Protein AF-A0A179SLG0-F1 (afdb_monomer_lite)

pLDDT: mean 92.3, std 8.54, range [44.66, 98.25]

Radius of gyration: 12.68 Å; chains: 1; bounding box: 27×26×30 Å

Structure (mmCIF, N/CA/C/O backbone):
data_AF-A0A179SLG0-F1
#
_entry.id   AF-A0A179SLG0-F1
#
loop_
_atom_site.group_PDB
_atom_site.id
_atom_site.type_symbol
_atom_site.label_atom_id
_atom_site.label_alt_id
_atom_site.label_comp_id
_atom_site.label_asym_id
_atom_site.label_entity_id
_atom_site.label_seq_id
_atom_site.pdbx_PDB_ins_code
_atom_site.Cartn_x
_atom_site.Cartn_y
_atom_site.Cartn_z
_atom_site.occupancy
_atom_site.B_iso_or_equiv
_atom_site.auth_seq_id
_atom_site.auth_comp_id
_atom_site.auth_asym_id
_atom_site.auth_atom_id
_atom_site.pdbx_PDB_model_num
ATOM 1 N N . MET A 1 1 ? -7.795 10.914 -3.755 1.00 65.12 1 MET A N 1
ATOM 2 C CA . MET A 1 1 ? -8.670 9.987 -3.008 1.00 65.12 1 MET A CA 1
ATOM 3 C C . MET A 1 1 ? -9.038 10.653 -1.689 1.00 65.12 1 MET A C 1
ATOM 5 O O . MET A 1 1 ? -8.126 11.091 -0.999 1.00 65.12 1 MET A O 1
ATOM 9 N N . GLU A 1 2 ? -10.320 10.804 -1.354 1.00 76.62 2 GLU A N 1
ATOM 10 C CA . GLU A 1 2 ? -10.719 11.349 -0.045 1.00 76.62 2 GLU A CA 1
ATOM 11 C C . GLU A 1 2 ? -10.814 10.217 0.984 1.00 76.62 2 GLU A C 1
ATOM 13 O O . GLU A 1 2 ? -11.519 9.228 0.773 1.00 76.62 2 GLU A O 1
ATOM 18 N N . LEU A 1 3 ? -10.066 10.339 2.084 1.00 83.31 3 LEU A N 1
ATOM 19 C CA . LEU A 1 3 ? -10.062 9.348 3.157 1.00 83.31 3 LEU A CA 1
ATOM 20 C C . LEU A 1 3 ? -11.205 9.615 4.134 1.00 83.31 3 LEU A C 1
ATOM 22 O O . LEU A 1 3 ? -11.199 10.621 4.848 1.00 83.31 3 LEU A O 1
ATOM 26 N N . ASN A 1 4 ? -12.152 8.684 4.207 1.00 89.12 4 ASN A N 1
ATOM 27 C CA . ASN A 1 4 ? -13.202 8.715 5.217 1.00 89.12 4 ASN A CA 1
ATOM 28 C C . ASN A 1 4 ? -12.656 8.183 6.542 1.00 89.12 4 ASN A C 1
ATOM 30 O O . ASN A 1 4 ? -12.167 7.058 6.618 1.00 89.12 4 ASN A O 1
ATOM 34 N N . VAL A 1 5 ? -12.760 8.999 7.592 1.00 86.56 5 VAL A N 1
ATOM 35 C CA . VAL A 1 5 ? -12.128 8.789 8.909 1.00 86.56 5 VAL A CA 1
ATOM 36 C C . VAL A 1 5 ? -12.429 7.406 9.499 1.00 86.56 5 VAL A C 1
ATOM 38 O O . VAL A 1 5 ? -11.523 6.771 10.034 1.00 86.56 5 VAL A O 1
ATOM 41 N N . GLU A 1 6 ? -13.668 6.932 9.366 1.00 87.50 6 GLU A N 1
ATOM 42 C CA . GLU A 1 6 ? -14.145 5.660 9.933 1.00 87.50 6 GLU A CA 1
ATOM 43 C C . GLU A 1 6 ? -13.984 4.462 8.984 1.00 87.50 6 GLU A C 1
ATOM 45 O O . GLU A 1 6 ? -14.180 3.317 9.383 1.00 87.50 6 GLU A O 1
ATOM 50 N N . THR A 1 7 ? -13.627 4.700 7.720 1.00 94.25 7 THR A N 1
ATOM 51 C CA . THR A 1 7 ? -13.459 3.625 6.738 1.00 94.25 7 THR A CA 1
ATOM 52 C C . THR A 1 7 ? -12.166 2.870 7.005 1.00 94.25 7 THR A C 1
ATOM 54 O O . THR A 1 7 ? -11.118 3.488 7.187 1.00 94.25 7 THR A O 1
ATOM 57 N N . ILE A 1 8 ? -12.243 1.537 7.012 1.00 95.25 8 ILE A N 1
ATOM 58 C CA . ILE A 1 8 ? -11.075 0.659 7.094 1.00 95.25 8 ILE A CA 1
ATOM 59 C C . ILE A 1 8 ? -10.523 0.469 5.685 1.00 95.25 8 ILE A C 1
ATOM 61 O O . ILE A 1 8 ? -11.234 0.067 4.763 1.00 95.25 8 ILE A O 1
ATOM 65 N N . TYR A 1 9 ? -9.238 0.741 5.539 1.00 95.88 9 TYR A N 1
ATOM 66 C CA . TYR A 1 9 ? -8.469 0.553 4.327 1.00 95.88 9 TYR A CA 1
ATOM 67 C C . TYR A 1 9 ? -7.544 -0.647 4.485 1.00 95.88 9 TYR A C 1
ATOM 69 O O . TYR A 1 9 ? -7.017 -0.913 5.567 1.00 95.88 9 TYR A O 1
ATOM 77 N N . TYR A 1 10 ? -7.373 -1.357 3.382 1.00 96.62 10 TYR A N 1
ATOM 78 C CA . TYR A 1 10 ? -6.428 -2.436 3.189 1.00 96.62 10 TYR A CA 1
ATOM 79 C C . TYR A 1 10 ? -5.177 -1.879 2.514 1.00 96.62 10 TYR A C 1
ATOM 81 O O . TYR A 1 10 ? -5.286 -1.179 1.503 1.00 96.62 10 TYR A O 1
ATOM 89 N N . LEU A 1 11 ? -4.015 -2.200 3.077 1.00 96.75 11 LEU A N 1
ATOM 90 C CA . LEU A 1 11 ? -2.705 -1.859 2.549 1.00 96.75 11 LEU A CA 1
ATOM 91 C C . LEU A 1 11 ? -1.877 -3.135 2.399 1.00 96.75 11 LEU A C 1
ATOM 93 O O . LEU A 1 11 ? -1.757 -3.902 3.354 1.00 96.75 11 LEU A O 1
ATOM 97 N N . GLU A 1 12 ? -1.272 -3.338 1.237 1.00 96.81 12 GLU A N 1
ATOM 98 C CA . GLU A 1 12 ? -0.407 -4.481 0.948 1.00 96.81 12 GLU A CA 1
ATOM 99 C C . GLU A 1 12 ? 0.858 -4.013 0.242 1.00 96.81 12 GLU A C 1
ATOM 101 O O . GLU A 1 12 ? 0.806 -3.442 -0.843 1.00 96.81 12 GLU A O 1
ATOM 106 N N . ASN A 1 13 ? 2.005 -4.302 0.846 1.00 97.69 13 ASN A N 1
ATOM 107 C CA . ASN A 1 13 ? 3.301 -4.187 0.206 1.00 97.69 13 ASN A CA 1
ATOM 108 C C . ASN A 1 13 ? 3.824 -5.600 -0.112 1.00 97.69 13 ASN A C 1
ATOM 110 O O . ASN A 1 13 ? 4.359 -6.261 0.787 1.00 97.69 13 ASN A O 1
ATOM 114 N N . PRO A 1 14 ? 3.693 -6.073 -1.365 1.00 96.31 14 PRO A N 1
ATOM 115 C CA . PRO A 1 14 ? 4.162 -7.401 -1.752 1.00 96.31 14 PRO A CA 1
ATOM 116 C C . PRO A 1 14 ? 5.693 -7.526 -1.773 1.00 96.31 14 PRO A C 1
ATOM 118 O O . PRO A 1 14 ? 6.203 -8.632 -1.614 1.00 96.31 14 PRO A O 1
ATOM 121 N N . GLU A 1 15 ? 6.432 -6.422 -1.914 1.00 97.06 15 GLU A N 1
ATOM 122 C CA . GLU A 1 15 ? 7.899 -6.405 -1.838 1.00 97.06 15 GLU A CA 1
ATOM 123 C C . GLU A 1 15 ? 8.384 -6.714 -0.416 1.00 97.06 15 GLU A C 1
ATOM 125 O O . GLU A 1 15 ? 9.288 -7.526 -0.221 1.00 97.06 15 GLU A O 1
ATOM 130 N N . ALA A 1 16 ? 7.749 -6.100 0.585 1.00 96.06 16 ALA A N 1
ATOM 131 C CA . ALA A 1 16 ? 8.087 -6.282 1.996 1.00 96.06 16 ALA A CA 1
ATOM 132 C C . ALA A 1 16 ? 7.328 -7.440 2.672 1.00 96.06 16 ALA A C 1
ATOM 134 O O . ALA A 1 16 ? 7.637 -7.794 3.810 1.00 96.06 16 ALA A O 1
ATOM 135 N N . G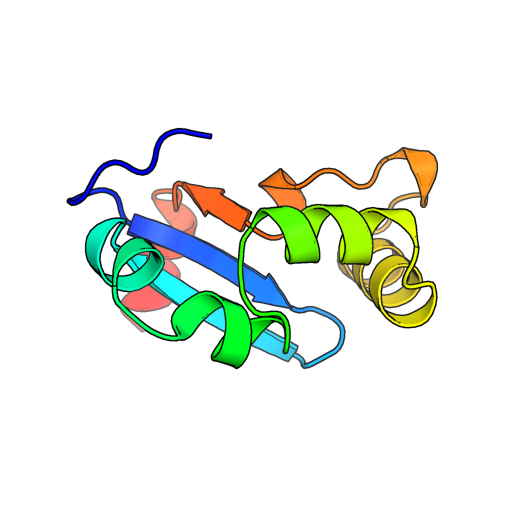LY A 1 17 ? 6.318 -8.012 2.008 1.00 95.25 17 GLY A N 1
ATOM 136 C CA . GLY A 1 17 ? 5.422 -9.012 2.593 1.00 95.25 17 GLY A CA 1
ATOM 137 C C . GLY A 1 17 ? 4.544 -8.458 3.722 1.00 95.25 17 GLY A C 1
ATOM 138 O O . GLY A 1 17 ? 4.175 -9.198 4.632 1.00 95.25 17 GLY A O 1
ATOM 139 N N . ILE A 1 18 ? 4.239 -7.157 3.697 1.00 95.94 18 ILE A N 1
ATOM 140 C CA . ILE A 1 18 ? 3.461 -6.482 4.743 1.00 95.94 18 ILE A CA 1
ATOM 141 C C . ILE A 1 18 ? 2.014 -6.347 4.282 1.00 95.94 18 ILE A C 1
ATOM 143 O O . ILE A 1 18 ? 1.748 -5.772 3.231 1.00 95.94 18 ILE A O 1
ATOM 147 N N . ILE A 1 19 ? 1.079 -6.804 5.112 1.00 95.19 19 ILE A N 1
ATOM 148 C CA . ILE A 1 19 ? -0.349 -6.501 4.987 1.00 95.19 19 ILE A CA 1
ATOM 149 C C . ILE A 1 19 ? -0.775 -5.755 6.245 1.00 95.19 19 ILE A C 1
ATOM 151 O O . ILE A 1 19 ? -0.456 -6.173 7.361 1.00 95.19 19 ILE A O 1
ATOM 155 N N . LYS A 1 20 ? -1.493 -4.644 6.081 1.00 95.25 20 LYS A N 1
ATOM 156 C CA . LYS A 1 20 ? -1.980 -3.840 7.198 1.00 95.25 20 LYS A CA 1
ATOM 157 C C . LYS A 1 20 ? -3.372 -3.295 6.932 1.00 95.25 20 LYS A C 1
ATOM 159 O O . LYS A 1 20 ? -3.735 -2.970 5.805 1.00 95.25 20 LYS A O 1
ATOM 164 N N . PHE A 1 21 ? -4.131 -3.153 8.010 1.00 95.06 21 PHE A N 1
ATOM 165 C CA . PHE A 1 21 ? -5.430 -2.502 8.014 1.00 95.06 21 PHE A CA 1
ATOM 166 C C . PHE A 1 21 ? -5.334 -1.209 8.806 1.00 95.06 21 PHE A C 1
ATOM 168 O O . PHE A 1 21 ? -4.748 -1.189 9.891 1.00 95.06 21 PHE A O 1
ATOM 175 N N . ALA A 1 22 ? -5.904 -0.136 8.270 1.00 94.50 22 ALA A N 1
ATOM 176 C CA . ALA A 1 22 ? -5.908 1.154 8.941 1.00 94.50 22 ALA A CA 1
ATOM 177 C C . ALA A 1 22 ? -7.182 1.935 8.651 1.00 94.50 22 ALA A C 1
ATOM 179 O O . ALA A 1 22 ? -7.723 1.882 7.550 1.00 94.50 22 ALA A O 1
ATOM 180 N N . THR A 1 23 ? -7.658 2.691 9.632 1.00 94.69 23 THR A N 1
ATOM 181 C CA . THR A 1 23 ? -8.757 3.632 9.423 1.00 94.69 23 THR A CA 1
ATOM 182 C C . THR A 1 23 ? -8.286 4.860 8.644 1.00 94.69 23 THR A C 1
ATOM 184 O O . THR A 1 23 ? -7.102 5.212 8.659 1.00 94.69 23 THR A O 1
ATOM 187 N N . GLY A 1 24 ? -9.215 5.591 8.022 1.00 93.25 24 GLY A N 1
ATOM 188 C CA . GLY A 1 24 ? -8.899 6.879 7.399 1.00 93.25 24 GLY A CA 1
ATOM 189 C C . GLY A 1 24 ? -8.249 7.876 8.368 1.00 93.25 24 GLY A C 1
ATOM 190 O O . GLY A 1 24 ? -7.375 8.637 7.958 1.00 93.25 24 GLY A O 1
ATOM 191 N N . SER A 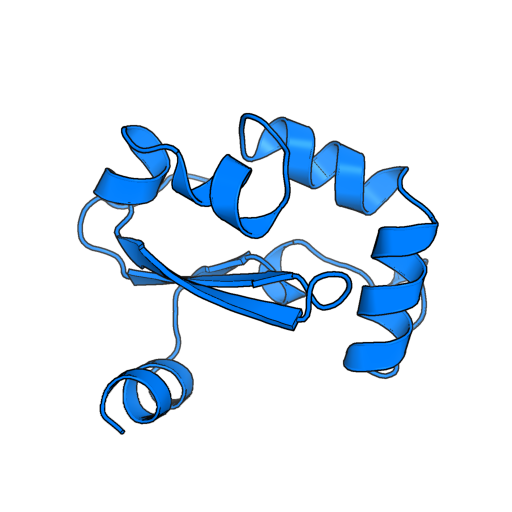1 25 ? -8.598 7.847 9.664 1.00 91.56 25 SER A N 1
ATOM 192 C CA . SER A 1 25 ? -7.898 8.641 10.689 1.00 91.56 25 SER A CA 1
ATOM 193 C C . SER A 1 25 ? -6.430 8.245 10.852 1.00 91.56 25 SER A C 1
ATOM 195 O O . SER A 1 25 ? -5.571 9.123 10.881 1.00 91.56 25 SER A O 1
ATOM 197 N N . GLN A 1 26 ? -6.125 6.949 10.935 1.00 92.69 26 GLN A N 1
ATOM 198 C CA . GLN A 1 26 ? -4.751 6.460 11.078 1.00 92.69 26 GLN A CA 1
ATOM 199 C C . GLN A 1 26 ? -3.903 6.771 9.844 1.00 92.69 26 GLN A C 1
ATOM 201 O O . GLN A 1 26 ? -2.726 7.085 9.978 1.00 92.69 26 GLN A O 1
ATOM 206 N N . LEU A 1 27 ? -4.505 6.740 8.656 1.00 92.31 27 LEU A N 1
ATOM 207 C CA . LEU A 1 27 ? -3.842 7.133 7.413 1.00 92.31 27 LEU A CA 1
ATOM 208 C C . LEU A 1 27 ? -3.580 8.638 7.322 1.00 92.31 27 LEU A C 1
ATOM 210 O O . LEU A 1 27 ? -2.601 9.050 6.713 1.00 92.31 27 LEU A O 1
ATOM 214 N N . LYS A 1 28 ? -4.458 9.461 7.903 1.00 88.31 28 LYS A N 1
ATOM 215 C CA . LYS A 1 28 ? -4.347 10.922 7.836 1.00 88.31 28 LYS A CA 1
ATOM 216 C C . LYS A 1 28 ? -3.386 11.504 8.873 1.00 88.31 28 LYS A C 1
ATOM 218 O O . LYS A 1 28 ? -2.786 12.542 8.617 1.00 88.31 28 LYS A O 1
ATOM 223 N N . TYR A 1 29 ? -3.298 10.886 10.047 1.00 86.25 29 TYR A N 1
ATOM 224 C CA . TYR A 1 29 ? -2.574 11.443 11.194 1.00 86.25 29 TYR A CA 1
ATOM 225 C C . TYR A 1 29 ? -1.443 10.552 11.717 1.00 86.25 29 TYR A C 1
ATOM 227 O O . TYR A 1 29 ? -0.697 10.992 12.587 1.00 86.25 29 TYR A O 1
ATOM 235 N N . GLY A 1 30 ? -1.336 9.310 11.245 1.00 86.69 30 GLY A N 1
ATOM 236 C CA . GLY A 1 30 ? -0.292 8.369 11.642 1.00 86.69 30 GLY A CA 1
ATOM 237 C C . GLY A 1 30 ? 0.717 8.101 10.529 1.00 86.69 30 GLY A C 1
ATOM 238 O O . GLY A 1 30 ? 0.569 8.567 9.404 1.00 86.69 30 GLY A O 1
ATOM 239 N N . ASP A 1 31 ? 1.713 7.275 10.842 1.00 93.62 31 ASP A N 1
ATOM 240 C CA . ASP A 1 31 ? 2.806 6.911 9.931 1.00 93.62 31 ASP A CA 1
ATOM 241 C C . ASP A 1 31 ? 2.520 5.626 9.130 1.00 93.62 31 ASP A C 1
ATOM 243 O O . ASP A 1 31 ? 3.434 4.996 8.608 1.00 93.62 31 ASP A O 1
ATOM 247 N N . ILE A 1 32 ? 1.253 5.210 9.008 1.00 95.25 32 ILE A N 1
ATOM 248 C CA . ILE A 1 32 ? 0.883 3.909 8.421 1.00 95.25 32 ILE A CA 1
ATOM 249 C C . ILE A 1 32 ? 1.428 3.732 6.998 1.00 95.25 32 ILE A C 1
ATOM 251 O O . ILE A 1 32 ? 1.922 2.658 6.662 1.00 95.25 32 ILE A O 1
ATOM 255 N N . VAL A 1 33 ? 1.358 4.771 6.160 1.00 94.19 33 VAL A N 1
ATOM 256 C CA . VAL A 1 33 ? 1.874 4.705 4.782 1.00 94.19 33 VAL A CA 1
ATOM 257 C C . VAL A 1 33 ? 3.387 4.477 4.786 1.00 94.19 33 VAL A C 1
ATOM 259 O O . VAL A 1 33 ? 3.882 3.613 4.066 1.00 94.19 33 VAL A O 1
ATOM 262 N N . LYS A 1 34 ? 4.110 5.170 5.669 1.00 95.50 34 LYS A N 1
ATOM 263 C CA . LYS A 1 34 ? 5.554 5.013 5.844 1.00 95.50 34 LYS A CA 1
ATOM 264 C C . LYS A 1 34 ? 5.930 3.648 6.402 1.00 95.50 34 LYS A C 1
ATOM 266 O O . LYS A 1 34 ? 6.910 3.063 5.960 1.00 95.50 34 LYS A O 1
ATOM 271 N N . GLU A 1 35 ? 5.159 3.124 7.344 1.00 95.75 35 GLU A N 1
ATOM 272 C CA . GLU A 1 35 ? 5.390 1.798 7.916 1.00 95.75 35 GLU A CA 1
ATOM 273 C C . GLU A 1 35 ? 5.194 0.676 6.890 1.00 95.75 35 GLU A C 1
ATOM 275 O O . GLU A 1 35 ? 5.925 -0.310 6.927 1.00 95.75 35 GLU A O 1
ATOM 280 N N . VAL A 1 36 ? 4.219 0.811 5.985 1.00 96.88 36 VAL A N 1
ATOM 281 C CA . VAL A 1 36 ? 3.907 -0.229 4.992 1.00 96.88 36 VAL A CA 1
ATOM 282 C C . VAL A 1 36 ? 4.771 -0.093 3.739 1.00 96.88 36 VAL A C 1
ATOM 284 O O . VAL A 1 36 ? 5.297 -1.090 3.252 1.00 96.88 36 VAL A O 1
ATOM 287 N N . PHE A 1 37 ? 4.934 1.120 3.215 1.00 96.56 37 PHE A N 1
ATOM 288 C CA . PHE A 1 37 ? 5.550 1.372 1.907 1.00 96.56 37 PHE A CA 1
ATOM 289 C C . PHE A 1 37 ? 6.895 2.104 1.980 1.00 96.56 37 PHE A C 1
ATOM 291 O O . PHE A 1 37 ? 7.570 2.242 0.966 1.00 96.56 37 PHE A O 1
ATOM 298 N N . GLY A 1 38 ? 7.310 2.584 3.155 1.00 95.44 38 GLY A N 1
ATOM 299 C CA . GLY A 1 38 ? 8.554 3.347 3.308 1.00 95.44 38 GLY A CA 1
ATOM 300 C C . GLY A 1 38 ? 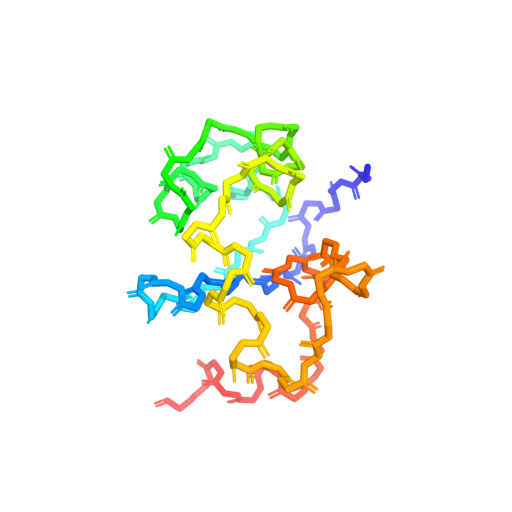8.494 4.777 2.759 1.00 95.44 38 GLY A C 1
ATOM 301 O O . GLY A 1 38 ? 9.522 5.450 2.728 1.00 95.44 38 GLY A O 1
ATOM 302 N N . VAL A 1 39 ? 7.313 5.253 2.351 1.00 94.94 39 VAL A N 1
ATOM 303 C CA . VAL A 1 39 ? 7.090 6.579 1.746 1.00 94.94 39 VAL A CA 1
ATOM 304 C C . VAL A 1 39 ? 6.244 7.484 2.644 1.00 94.94 39 VAL A C 1
ATOM 306 O O . VAL A 1 39 ? 5.551 6.989 3.530 1.00 94.94 39 VAL A O 1
ATOM 309 N N . ALA A 1 40 ? 6.313 8.809 2.475 1.00 91.50 40 ALA A N 1
ATOM 310 C CA . ALA A 1 40 ? 5.711 9.722 3.447 1.00 91.50 40 ALA A CA 1
ATOM 311 C C . ALA A 1 40 ? 4.182 9.788 3.335 1.00 91.50 40 ALA A C 1
ATOM 313 O O . ALA A 1 40 ? 3.502 9.841 4.360 1.00 91.50 40 ALA A O 1
ATOM 314 N N . ASP A 1 41 ? 3.639 9.770 2.116 1.00 89.56 41 ASP A N 1
ATOM 315 C CA . ASP A 1 41 ? 2.199 9.878 1.887 1.00 89.56 41 ASP A CA 1
ATOM 316 C C . ASP A 1 41 ? 1.704 9.113 0.642 1.00 89.56 41 ASP A C 1
ATOM 318 O O . ASP A 1 41 ? 2.434 8.370 -0.016 1.00 89.56 41 ASP A O 1
ATOM 322 N N . ILE A 1 42 ? 0.411 9.264 0.335 1.00 89.44 42 ILE A N 1
ATOM 323 C CA . ILE A 1 42 ? -0.238 8.603 -0.807 1.00 89.44 42 ILE A CA 1
ATOM 324 C C . ILE A 1 42 ? 0.296 9.127 -2.152 1.00 89.44 42 ILE A C 1
ATOM 326 O O . ILE A 1 42 ? 0.318 8.373 -3.122 1.00 89.44 42 ILE A O 1
ATOM 330 N N . ASN A 1 43 ? 0.726 10.387 -2.248 1.00 91.19 43 ASN A N 1
ATOM 331 C CA . ASN A 1 43 ? 1.294 10.913 -3.491 1.00 91.19 43 ASN A CA 1
ATOM 332 C C . ASN A 1 43 ? 2.657 10.273 -3.767 1.00 91.19 43 ASN A C 1
ATOM 334 O O . ASN A 1 43 ? 2.926 9.874 -4.898 1.00 91.19 43 ASN A O 1
ATOM 338 N N . ASP A 1 44 ? 3.480 10.099 -2.733 1.00 93.38 44 ASP A N 1
ATOM 339 C CA . ASP A 1 44 ? 4.730 9.352 -2.865 1.00 93.38 44 ASP A CA 1
ATOM 340 C C . ASP A 1 44 ? 4.476 7.876 -3.201 1.00 93.38 44 ASP A C 1
ATOM 342 O O . ASP A 1 44 ? 5.237 7.279 -3.961 1.00 93.38 44 ASP A O 1
ATOM 346 N N . LEU A 1 45 ? 3.388 7.287 -2.693 1.00 93.75 45 LEU A N 1
ATOM 347 C CA . LEU A 1 45 ? 2.972 5.933 -3.066 1.00 93.75 45 LEU A CA 1
ATOM 348 C C . LEU A 1 45 ? 2.605 5.834 -4.555 1.00 93.75 45 LEU A C 1
ATOM 350 O O . LEU A 1 45 ? 2.963 4.857 -5.208 1.00 93.75 45 LEU A O 1
ATOM 354 N N . LEU A 1 46 ? 1.938 6.848 -5.115 1.00 94.06 46 LEU A N 1
ATOM 355 C CA . LEU A 1 46 ? 1.674 6.911 -6.557 1.00 94.06 46 LEU A CA 1
ATOM 356 C C . LEU A 1 46 ? 2.981 6.981 -7.358 1.00 94.06 46 LEU A C 1
ATOM 358 O O . LEU A 1 46 ? 3.142 6.234 -8.320 1.00 94.06 46 LEU A O 1
ATOM 362 N N . MET A 1 47 ? 3.949 7.795 -6.922 1.00 95.19 47 MET A N 1
ATOM 363 C CA . MET A 1 47 ? 5.276 7.827 -7.551 1.00 95.19 47 MET A CA 1
ATOM 364 C C . MET A 1 47 ? 6.014 6.489 -7.421 1.00 95.19 47 MET A C 1
ATOM 366 O O . MET A 1 47 ? 6.694 6.065 -8.353 1.00 95.19 47 MET A O 1
ATOM 370 N N . MET A 1 48 ? 5.880 5.801 -6.287 1.00 94.56 48 MET A N 1
ATOM 371 C CA . MET A 1 48 ? 6.452 4.470 -6.081 1.00 94.56 48 MET A CA 1
ATOM 372 C C . MET A 1 48 ? 5.864 3.458 -7.071 1.00 94.56 48 MET A C 1
ATOM 374 O O . MET A 1 48 ? 6.624 2.720 -7.692 1.00 94.56 48 MET A O 1
ATOM 378 N N . ILE A 1 49 ? 4.542 3.458 -7.269 1.00 95.06 49 ILE A N 1
ATOM 379 C CA . ILE A 1 49 ? 3.875 2.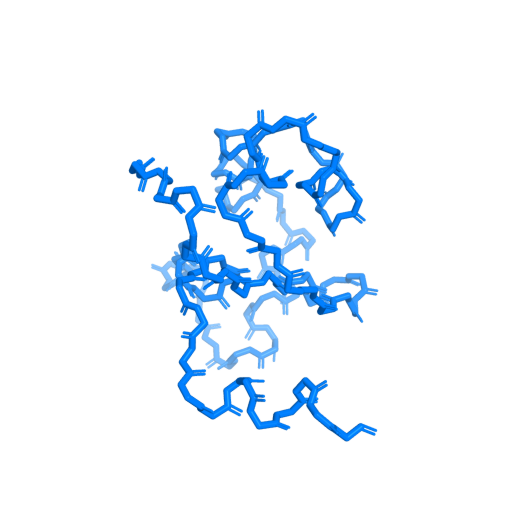617 -8.274 1.00 95.06 49 ILE A CA 1
ATOM 380 C C . ILE A 1 49 ? 4.385 2.927 -9.686 1.00 95.06 49 ILE A C 1
ATOM 382 O O . ILE A 1 49 ? 4.530 2.009 -10.487 1.00 95.06 49 ILE A O 1
ATOM 386 N N . GLU A 1 50 ? 4.652 4.193 -10.003 1.00 94.50 50 GLU A N 1
ATOM 387 C CA . GLU A 1 50 ? 5.020 4.622 -11.357 1.00 94.50 50 GLU A CA 1
ATOM 388 C C . GLU A 1 50 ? 6.504 4.390 -11.690 1.00 94.50 50 GLU A C 1
ATOM 390 O O . GLU A 1 50 ? 6.842 4.035 -12.821 1.00 94.50 50 GLU A O 1
ATOM 395 N N . TYR A 1 51 ? 7.400 4.553 -10.714 1.00 95.69 51 TYR A N 1
ATOM 396 C CA . TYR A 1 51 ? 8.840 4.633 -10.980 1.00 95.69 51 TYR A CA 1
ATOM 397 C C . TYR A 1 51 ? 9.691 3.583 -10.257 1.00 95.69 51 TYR A C 1
ATOM 399 O O . TYR A 1 51 ? 10.825 3.332 -10.678 1.00 95.69 51 TYR A O 1
ATOM 407 N N . ASN A 1 52 ? 9.203 2.958 -9.181 1.00 97.06 52 ASN A N 1
ATOM 408 C CA . ASN A 1 52 ? 9.995 1.973 -8.446 1.00 97.06 52 ASN A CA 1
ATOM 409 C C . ASN A 1 52 ? 9.873 0.581 -9.084 1.00 97.06 52 ASN A C 1
ATOM 411 O O . ASN A 1 52 ? 8.939 -0.166 -8.801 1.00 97.06 52 ASN A O 1
ATOM 415 N N . LYS A 1 53 ? 10.869 0.208 -9.896 1.00 97.12 53 LYS A N 1
ATOM 416 C CA . LYS A 1 53 ? 10.906 -1.079 -10.612 1.00 97.12 53 LYS A CA 1
ATOM 417 C C . LYS A 1 53 ? 10.840 -2.302 -9.702 1.00 97.12 53 LYS A C 1
ATOM 419 O O . LYS A 1 53 ? 10.102 -3.232 -9.999 1.00 97.12 53 LYS A O 1
ATOM 424 N N . SER A 1 54 ? 11.564 -2.286 -8.584 1.00 97.00 54 SER A N 1
ATOM 425 C CA . SER A 1 54 ? 11.562 -3.409 -7.635 1.00 97.00 54 SER A CA 1
ATOM 426 C C . SER A 1 54 ? 10.159 -3.639 -7.069 1.00 97.00 54 SER A C 1
ATOM 428 O O . SER A 1 54 ? 9.648 -4.762 -7.041 1.00 97.00 54 SER A O 1
ATOM 430 N N . PHE A 1 55 ? 9.487 -2.543 -6.717 1.00 97.81 55 PHE A N 1
ATOM 431 C CA . PHE A 1 55 ? 8.116 -2.594 -6.240 1.00 97.81 55 PHE A CA 1
ATOM 432 C C . PHE A 1 55 ? 7.141 -3.041 -7.338 1.00 97.81 55 PHE A C 1
ATOM 434 O O . PHE A 1 55 ? 6.340 -3.945 -7.104 1.00 97.81 55 PHE A O 1
ATOM 441 N N . GLN A 1 56 ? 7.242 -2.486 -8.549 1.00 98.12 56 GLN A N 1
ATOM 442 C CA . GLN A 1 56 ? 6.427 -2.889 -9.702 1.00 98.12 56 GLN A CA 1
ATOM 443 C C . GLN A 1 56 ? 6.542 -4.390 -9.993 1.00 98.12 56 GLN A C 1
ATOM 445 O O . GLN A 1 56 ? 5.521 -5.068 -10.122 1.00 98.12 56 GLN A O 1
ATOM 450 N N . ASP A 1 57 ? 7.763 -4.927 -10.024 1.00 98.25 57 ASP A N 1
ATOM 451 C CA . ASP A 1 57 ? 8.022 -6.353 -10.243 1.00 98.25 57 ASP A CA 1
ATOM 452 C C . ASP A 1 57 ? 7.382 -7.211 -9.145 1.00 98.25 57 ASP A C 1
ATOM 454 O O . ASP A 1 57 ? 6.801 -8.266 -9.423 1.00 98.25 57 ASP A O 1
ATOM 458 N N . SER A 1 58 ? 7.443 -6.751 -7.890 1.00 98.19 58 SER A N 1
ATOM 459 C CA . SER A 1 58 ? 6.817 -7.445 -6.762 1.00 98.19 58 SER A CA 1
ATOM 460 C C . SER A 1 58 ? 5.290 -7.504 -6.891 1.00 98.19 58 SER A C 1
ATOM 462 O O . SER A 1 58 ? 4.702 -8.568 -6.682 1.00 98.19 58 SER A O 1
ATOM 464 N N . VAL A 1 59 ? 4.648 -6.407 -7.314 1.00 97.94 59 VAL A N 1
ATOM 465 C CA . VAL A 1 59 ? 3.197 -6.340 -7.543 1.00 97.94 59 VAL A CA 1
ATOM 466 C C . VAL A 1 59 ? 2.806 -7.231 -8.721 1.00 97.94 59 VAL A C 1
ATOM 468 O O . VAL A 1 59 ? 1.903 -8.060 -8.584 1.00 97.94 59 VAL A O 1
ATOM 471 N N . CYS A 1 60 ? 3.527 -7.137 -9.845 1.00 98.06 60 CYS A N 1
ATOM 472 C CA . CYS A 1 60 ? 3.311 -7.982 -11.023 1.00 98.06 60 CYS A CA 1
ATOM 473 C C . CYS A 1 60 ? 3.377 -9.468 -10.663 1.00 98.06 60 CYS A C 1
ATOM 475 O O . CYS A 1 60 ? 2.481 -10.239 -11.008 1.00 98.06 60 CYS A O 1
ATOM 477 N N . LYS A 1 61 ? 4.406 -9.874 -9.911 1.00 97.88 61 LYS A N 1
ATOM 478 C CA . LYS A 1 61 ? 4.589 -11.261 -9.475 1.00 97.88 61 LYS A CA 1
ATOM 479 C C . LYS A 1 61 ? 3.494 -11.722 -8.515 1.00 97.88 61 LYS A C 1
ATOM 481 O O . LYS A 1 61 ? 3.023 -12.849 -8.645 1.00 97.88 61 LYS A O 1
ATOM 486 N N . ALA A 1 62 ? 3.098 -10.883 -7.557 1.00 97.19 62 ALA A N 1
ATOM 487 C CA . ALA A 1 62 ? 2.087 -11.233 -6.562 1.00 97.19 62 ALA A CA 1
ATOM 488 C C . ALA A 1 62 ? 0.681 -11.362 -7.168 1.00 97.19 62 ALA A C 1
ATOM 490 O O . ALA A 1 62 ? -0.097 -12.211 -6.734 1.00 97.19 62 ALA A O 1
ATOM 491 N N . LYS A 1 63 ? 0.351 -10.533 -8.166 1.00 95.44 63 LYS A N 1
ATOM 492 C CA . LYS A 1 63 ? -0.988 -10.488 -8.776 1.00 95.44 63 LYS A CA 1
ATOM 493 C C . LYS A 1 63 ? -1.088 -11.215 -10.123 1.00 95.44 63 LYS A C 1
ATOM 495 O O . LYS A 1 63 ? -2.196 -11.446 -10.593 1.00 95.44 63 LYS A O 1
ATOM 500 N N . GLY A 1 64 ? 0.036 -11.600 -10.730 1.00 97.00 64 GLY A N 1
ATOM 501 C CA . GLY A 1 64 ? 0.069 -12.252 -12.042 1.00 97.00 64 GLY A CA 1
ATOM 502 C C . GLY A 1 64 ? -0.320 -11.319 -13.193 1.00 97.00 64 GLY A C 1
ATOM 503 O O . GLY A 1 64 ? -0.989 -11.756 -14.126 1.00 97.00 64 GLY A O 1
ATOM 504 N N . ILE A 1 65 ? 0.069 -10.046 -13.104 1.00 97.38 65 ILE A N 1
ATOM 505 C CA . ILE A 1 65 ? -0.286 -8.981 -14.058 1.00 97.38 65 ILE A CA 1
ATOM 506 C C . ILE A 1 65 ? 0.957 -8.382 -14.720 1.00 97.38 65 ILE A C 1
ATOM 508 O O . ILE A 1 65 ? 2.089 -8.682 -14.332 1.00 97.38 65 ILE A O 1
ATOM 512 N N . ARG A 1 66 ? 0.737 -7.521 -15.713 1.00 97.06 66 ARG A N 1
ATOM 513 C CA . ARG A 1 66 ? 1.770 -6.715 -16.367 1.00 97.06 66 ARG A CA 1
ATOM 514 C C . ARG A 1 66 ? 1.898 -5.346 -15.695 1.00 97.06 66 ARG A C 1
ATOM 516 O O . ARG A 1 66 ? 0.986 -4.876 -15.021 1.00 97.06 66 ARG A O 1
ATOM 523 N N . GLU A 1 67 ? 3.039 -4.695 -15.900 1.00 95.12 67 GLU A N 1
ATOM 524 C CA . GLU A 1 67 ? 3.347 -3.402 -15.277 1.00 95.12 67 GLU A CA 1
ATOM 525 C C . GLU A 1 67 ? 2.338 -2.301 -15.653 1.00 95.12 67 GLU A C 1
ATOM 527 O O . GLU A 1 67 ? 1.936 -1.515 -14.800 1.00 95.12 67 GLU A O 1
ATOM 532 N N . ASP A 1 68 ? 1.863 -2.292 -16.903 1.00 95.06 68 ASP A N 1
ATOM 533 C CA . ASP A 1 68 ? 0.861 -1.349 -17.421 1.00 95.06 68 ASP A CA 1
ATOM 534 C C . ASP A 1 68 ? -0.547 -1.555 -16.833 1.00 95.06 68 ASP A C 1
ATOM 536 O O . ASP A 1 68 ? -1.450 -0.761 -17.093 1.00 95.06 68 ASP A O 1
ATOM 540 N N . GLU A 1 69 ? -0.737 -2.611 -16.041 1.00 96.88 69 GLU A N 1
ATOM 541 C CA . GLU A 1 69 ? -2.001 -2.964 -15.393 1.00 96.88 69 GLU A CA 1
ATOM 542 C C . GLU A 1 69 ? -2.006 -2.614 -13.898 1.00 96.88 69 GLU A C 1
ATOM 544 O O . GLU A 1 69 ? -3.046 -2.751 -13.256 1.00 96.88 69 GLU A O 1
ATOM 549 N N . ILE A 1 70 ? -0.877 -2.167 -13.329 1.00 97.00 70 ILE A N 1
ATOM 550 C CA . ILE A 1 70 ? -0.789 -1.830 -11.905 1.00 97.00 70 ILE A CA 1
ATOM 551 C C . ILE A 1 70 ? -1.669 -0.613 -11.602 1.00 97.00 70 ILE A C 1
ATOM 553 O O . ILE A 1 70 ? -1.520 0.453 -12.199 1.00 97.00 70 ILE A O 1
ATOM 557 N N . THR A 1 71 ? -2.548 -0.749 -10.606 1.00 96.12 71 THR A N 1
ATOM 558 C CA . THR A 1 71 ? -3.336 0.367 -10.068 1.00 96.12 71 THR A CA 1
ATOM 559 C C . THR A 1 71 ? -3.166 0.492 -8.559 1.00 96.12 71 THR A C 1
ATOM 561 O O . THR A 1 71 ? -2.785 -0.459 -7.872 1.00 96.12 71 THR A O 1
ATOM 564 N N . LEU A 1 72 ? -3.481 1.675 -8.022 1.00 95.25 72 LEU A N 1
ATOM 565 C CA . LEU A 1 72 ? -3.413 1.935 -6.584 1.00 95.25 72 LEU A CA 1
ATOM 566 C C . LEU A 1 72 ? -4.298 0.961 -5.793 1.00 95.25 72 LEU A C 1
ATOM 568 O O . LEU A 1 72 ? -3.878 0.457 -4.756 1.00 95.25 72 LEU A O 1
ATOM 572 N N . GLU A 1 73 ? -5.489 0.637 -6.299 1.00 95.38 73 GLU A N 1
ATOM 573 C CA . GLU A 1 73 ? -6.464 -0.219 -5.617 1.00 95.38 73 GLU A CA 1
ATOM 574 C C . GLU A 1 73 ? -5.958 -1.645 -5.374 1.00 95.38 73 GLU A C 1
ATOM 576 O O . GLU A 1 73 ? -6.470 -2.338 -4.494 1.00 95.38 73 GLU A O 1
ATOM 581 N N . MET A 1 74 ? -4.949 -2.093 -6.123 1.00 95.50 74 MET A N 1
ATOM 582 C CA . MET A 1 74 ? -4.351 -3.415 -5.937 1.00 95.50 74 MET A CA 1
ATOM 583 C C . MET A 1 74 ? -3.562 -3.533 -4.634 1.00 95.50 74 MET A C 1
ATOM 585 O O . MET A 1 74 ? -3.416 -4.641 -4.122 1.00 95.50 74 MET A O 1
ATOM 589 N N . ILE A 1 75 ? -3.070 -2.406 -4.114 1.00 95.69 75 ILE A N 1
ATOM 590 C CA . ILE A 1 75 ? -2.216 -2.338 -2.923 1.00 95.69 75 ILE A CA 1
ATOM 591 C C . ILE A 1 75 ? -2.790 -1.441 -1.824 1.00 95.69 75 ILE A C 1
ATOM 593 O O . ILE A 1 75 ? -2.361 -1.524 -0.679 1.00 95.69 75 ILE A O 1
ATOM 597 N N . PHE A 1 76 ? -3.731 -0.560 -2.161 1.00 96.25 76 PHE A N 1
ATOM 598 C CA . PHE A 1 76 ? -4.298 0.439 -1.269 1.00 96.25 76 PHE A CA 1
ATOM 599 C C . PHE A 1 76 ? -5.749 0.730 -1.658 1.00 96.25 76 PHE A C 1
ATOM 601 O O . PHE A 1 76 ? -6.034 1.424 -2.633 1.00 96.25 76 PHE A O 1
ATOM 608 N N . ARG A 1 77 ? -6.696 0.192 -0.887 1.00 95.69 77 ARG A N 1
ATOM 609 C CA . ARG A 1 77 ? -8.137 0.313 -1.170 1.00 95.69 77 ARG A CA 1
ATOM 610 C C . ARG A 1 77 ? -8.968 0.234 0.097 1.00 95.69 77 ARG A C 1
ATOM 612 O O . ARG A 1 77 ? -8.468 -0.117 1.159 1.00 95.69 77 ARG A O 1
ATOM 619 N N . VAL A 1 78 ? -10.264 0.506 -0.012 1.00 96.12 78 VAL A N 1
ATOM 620 C CA . VAL A 1 78 ? -11.212 0.163 1.058 1.00 96.12 78 VAL A CA 1
ATOM 621 C C . VAL A 1 78 ? -11.185 -1.354 1.280 1.00 96.12 78 VAL A C 1
ATOM 623 O O . VAL A 1 78 ? -11.204 -2.136 0.320 1.00 96.12 78 VAL A O 1
ATOM 626 N N . ALA A 1 79 ? -11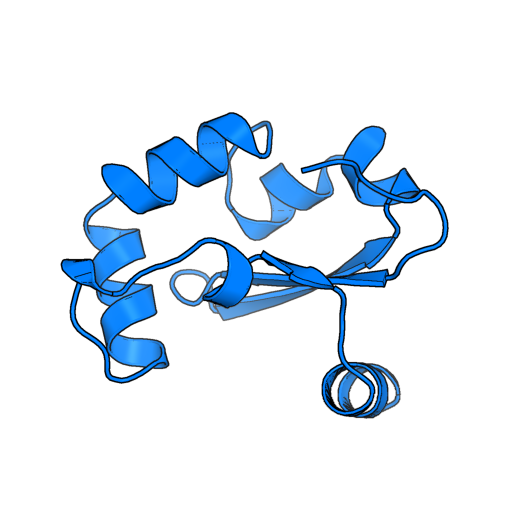.108 -1.767 2.545 1.00 95.44 79 ALA A N 1
ATOM 627 C CA . ALA A 1 79 ? -11.142 -3.172 2.917 1.00 95.44 79 ALA A CA 1
ATOM 628 C C . ALA A 1 79 ? -12.512 -3.768 2.5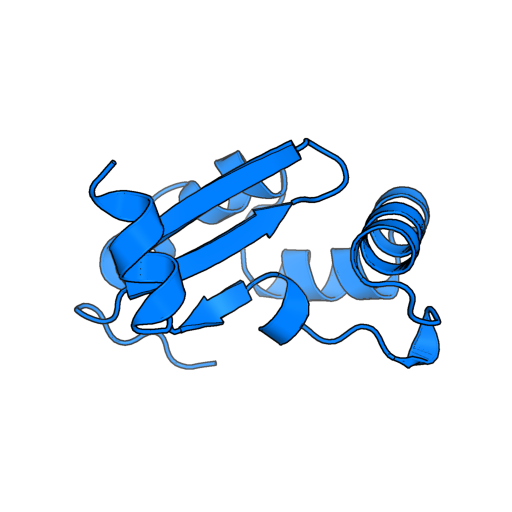62 1.00 95.44 79 ALA A C 1
ATOM 630 O O . ALA A 1 79 ? -13.562 -3.211 2.883 1.00 95.44 79 ALA A O 1
ATOM 631 N N . SER A 1 80 ? -12.500 -4.910 1.885 1.00 93.94 80 SER A N 1
ATOM 632 C CA . SER A 1 80 ? -13.697 -5.686 1.583 1.00 93.94 80 SER A CA 1
ATOM 633 C C . SER A 1 80 ? -14.093 -6.536 2.790 1.00 93.94 80 SER A C 1
ATOM 635 O O . SER A 1 80 ? -13.285 -6.797 3.683 1.00 93.94 80 SER A O 1
ATOM 637 N N . ASN A 1 81 ? -15.319 -7.062 2.783 1.00 91.12 81 ASN A N 1
ATOM 638 C CA . ASN A 1 81 ? -15.759 -8.001 3.817 1.00 91.12 81 ASN A CA 1
ATOM 639 C C . ASN A 1 81 ? -14.849 -9.235 3.923 1.00 91.12 81 ASN A C 1
ATOM 641 O O . ASN A 1 81 ? -14.681 -9.754 5.020 1.00 91.12 81 ASN A O 1
ATOM 645 N N . GLN A 1 82 ? -14.257 -9.696 2.815 1.00 90.00 82 GLN A N 1
ATOM 646 C CA . GLN A 1 82 ? -13.342 -10.842 2.828 1.00 90.00 82 GLN A CA 1
ATOM 647 C C . GLN A 1 82 ? -12.023 -10.511 3.531 1.00 90.00 82 GLN A C 1
ATOM 649 O O . GLN A 1 82 ? -11.535 -11.326 4.308 1.00 90.00 82 GLN A O 1
ATOM 654 N N . ASP A 1 83 ? -11.483 -9.307 3.329 1.00 90.81 83 ASP A N 1
ATOM 655 C CA . ASP A 1 83 ? -10.256 -8.887 4.017 1.00 90.81 83 ASP A CA 1
ATOM 656 C C . ASP A 1 83 ? -10.503 -8.744 5.527 1.00 90.81 83 ASP A C 1
ATOM 658 O O . ASP A 1 83 ? -9.673 -9.125 6.345 1.00 90.81 83 ASP A O 1
ATOM 662 N N . LEU A 1 84 ? -11.685 -8.249 5.912 1.00 87.00 84 LEU A N 1
ATOM 663 C CA . LEU A 1 84 ? -12.070 -8.103 7.319 1.00 87.00 84 LEU A CA 1
ATOM 664 C C . LEU A 1 84 ? -12.290 -9.442 8.036 1.00 87.00 84 LEU A C 1
ATOM 666 O O . LEU A 1 84 ? -12.227 -9.482 9.263 1.00 87.00 84 LEU A O 1
ATOM 670 N N . VAL A 1 85 ? -12.565 -10.524 7.303 1.00 84.88 85 VAL A N 1
ATOM 671 C CA . VAL A 1 85 ? -12.579 -11.876 7.879 1.00 84.88 85 VAL A CA 1
ATOM 672 C C . VAL A 1 85 ? -11.154 -12.298 8.235 1.00 84.88 85 VAL A C 1
ATOM 674 O O . VAL A 1 85 ? -10.944 -12.762 9.347 1.00 84.88 85 VAL A O 1
ATOM 677 N N . GLN A 1 86 ? -10.173 -12.030 7.365 1.00 73.12 86 GLN A N 1
ATOM 678 C CA . GLN A 1 86 ? -8.755 -12.334 7.623 1.00 73.12 86 GLN A CA 1
ATOM 679 C C . GLN A 1 86 ? -8.160 -11.529 8.788 1.00 73.12 86 GLN A C 1
ATOM 681 O O . GLN A 1 86 ? -7.159 -11.934 9.359 1.00 73.12 86 GLN A O 1
ATOM 686 N N . LEU A 1 87 ? -8.764 -10.392 9.150 1.00 68.44 87 LEU A N 1
ATOM 687 C CA . LEU A 1 87 ? -8.355 -9.589 10.308 1.00 68.44 87 LEU A CA 1
ATOM 688 C C . LEU A 1 87 ? -8.752 -10.222 11.657 1.00 68.44 87 LEU A C 1
ATOM 690 O O . LEU A 1 87 ? -8.239 -9.808 12.695 1.00 68.44 87 LEU A O 1
ATOM 694 N N . LYS A 1 88 ? -9.722 -11.144 11.669 1.00 60.31 88 LYS A N 1
ATOM 695 C CA . LYS A 1 88 ? -10.300 -11.708 12.902 1.00 60.31 88 LYS A CA 1
ATOM 696 C C . LYS A 1 88 ? -9.654 -13.017 13.361 1.00 60.31 88 LYS A C 1
ATOM 698 O O . LYS A 1 88 ? -9.974 -13.448 14.469 1.00 60.31 88 LYS A O 1
ATOM 703 N N . ASP A 1 89 ? -8.793 -13.603 12.537 1.00 44.66 89 ASP A N 1
ATOM 704 C CA . ASP A 1 89 ? -8.024 -14.817 12.831 1.00 44.66 89 ASP A CA 1
ATOM 705 C C . ASP A 1 89 ? -6.588 -14.463 13.256 1.00 44.66 89 ASP A C 1
ATOM 707 O O . ASP A 1 89 ? -6.045 -15.173 14.134 1.00 44.66 89 ASP A O 1
#

Secondary structure (DSSP, 8-state):
----TT-EEEEEETTTTEEEEEEHHHHHHSSHHHHHHSSSSHHHHHHHHHH-HHHHHHHHHHHT--GGG--GGGTEEEPPHHHHHHT--

Sequence (89 aa):
MELNVETIYYLENPEAGIIKFATGSQLKYGDIVKEVFGVADINDLLMMIEYNKSFQDSVCKAKGIREDEITLEMIFRVASNQDLVQLKD

Organism: NCBI:txid152268

Foldseek 3Di:
DDFDQAFKKWAAQLLVRDIDIDHSVCLVPHQVCCVHPVDRHVVVVVVCLVPVPSSLVSLCVVPVHDSVPDDPCSGIGGDDPVNVVVVVD